Protein AF-A0A4Y2MND2-F1 (afdb_monomer_lite)

Organism: Araneus ventricosus (NCBI:txid182803)

Radius of gyration: 28.76 Å; chains: 1; bounding box: 56×26×87 Å

Secondary structure (DSSP, 8-state):
---------HHHHHHH-TT----THHHHHHHHHHHHH--SS-HHHHHHHHHHHHHHHHHHHTSPPPP-----------------------HHHHHHHHHS-GGGGGGHHHHHHHHHHTTEEE-TTS-EEE----

Foldseek 3Di:
DDDDDPPDPPVVVCVVCVCPDVLVLVVLVVVLVVLVPDPPDDPVRSVVVNVVSVVVNVCSVPPPDDPPPDPPPPPPPPCPPDPPPPDPDAPQLVVCVVVDDPVCNVVSVVVVVVLVVQQWDADPVRDTDRDDDD

Structure (mmCIF, N/CA/C/O backbone):
data_AF-A0A4Y2MND2-F1
#
_entry.id   AF-A0A4Y2MND2-F1
#
loop_
_atom_site.group_PDB
_atom_site.id
_atom_site.type_symbol
_atom_site.label_atom_id
_atom_site.label_alt_id
_atom_site.label_comp_id
_atom_site.label_asym_id
_atom_site.label_entity_id
_atom_site.label_seq_id
_atom_site.pdbx_PDB_ins_code
_atom_site.Cartn_x
_atom_site.Cartn_y
_atom_site.Cartn_z
_atom_site.occupancy
_atom_site.B_iso_or_equiv
_atom_site.auth_seq_id
_atom_site.auth_comp_id
_atom_site.auth_asym_id
_atom_site.auth_atom_id
_atom_site.pdbx_PDB_model_num
ATOM 1 N N . MET A 1 1 ? -20.596 -10.192 -11.393 1.00 38.91 1 MET A N 1
ATOM 2 C CA . MET A 1 1 ? -19.245 -10.796 -11.430 1.00 38.91 1 MET A CA 1
ATOM 3 C C . MET A 1 1 ? -18.490 -10.335 -10.190 1.00 38.91 1 MET A C 1
ATOM 5 O O . MET A 1 1 ? -18.393 -9.132 -9.988 1.00 38.91 1 MET A O 1
ATOM 9 N N . ALA A 1 2 ? -18.060 -11.253 -9.321 1.00 51.12 2 ALA A N 1
ATOM 10 C CA . ALA A 1 2 ? -17.407 -10.918 -8.052 1.00 51.12 2 ALA A CA 1
ATOM 11 C C . ALA A 1 2 ? -15.912 -10.625 -8.266 1.00 51.12 2 ALA A C 1
ATOM 13 O O . ALA A 1 2 ? -15.219 -11.390 -8.939 1.00 51.12 2 ALA A O 1
ATOM 14 N N . ARG A 1 3 ? -15.426 -9.504 -7.717 1.00 54.81 3 ARG A N 1
ATOM 15 C CA . ARG A 1 3 ? -14.010 -9.113 -7.750 1.00 54.81 3 ARG A CA 1
ATOM 16 C C . ARG A 1 3 ? -13.214 -10.112 -6.908 1.00 54.81 3 ARG A C 1
ATOM 18 O O . ARG A 1 3 ? -13.486 -10.269 -5.723 1.00 54.81 3 ARG A O 1
ATOM 25 N N . ARG A 1 4 ? -12.252 -10.802 -7.523 1.00 54.06 4 ARG A N 1
ATOM 26 C CA . ARG A 1 4 ? -11.295 -11.654 -6.811 1.00 54.06 4 ARG A CA 1
ATOM 27 C C . ARG A 1 4 ? -10.318 -10.742 -6.069 1.00 54.06 4 ARG A C 1
ATOM 29 O O . ARG A 1 4 ? -9.391 -10.225 -6.681 1.00 54.06 4 ARG A O 1
ATOM 36 N N . MET A 1 5 ? -10.558 -10.507 -4.784 1.00 58.00 5 MET A N 1
ATOM 37 C CA . MET A 1 5 ? -9.535 -9.965 -3.892 1.00 58.00 5 MET A CA 1
ATOM 38 C C . MET A 1 5 ? -8.478 -11.061 -3.731 1.00 58.00 5 MET A C 1
ATOM 40 O O . MET A 1 5 ? -8.814 -12.176 -3.331 1.00 58.00 5 MET A O 1
ATOM 44 N N . ALA A 1 6 ? -7.233 -10.794 -4.124 1.00 67.38 6 ALA A N 1
ATOM 45 C CA . ALA A 1 6 ? -6.140 -11.713 -3.843 1.00 67.38 6 ALA A CA 1
ATOM 46 C C . ALA A 1 6 ? -5.905 -11.688 -2.329 1.00 67.38 6 ALA A C 1
ATOM 48 O O . ALA A 1 6 ? -5.507 -10.660 -1.784 1.00 67.38 6 ALA A O 1
ATOM 49 N N . LEU A 1 7 ? -6.228 -12.792 -1.655 1.00 60.94 7 LEU A N 1
ATOM 50 C CA . LEU A 1 7 ? -5.952 -12.971 -0.237 1.00 60.94 7 LEU A CA 1
ATOM 51 C C . LEU A 1 7 ? -4.430 -13.099 -0.099 1.00 60.94 7 LEU A C 1
ATOM 53 O O . LEU A 1 7 ? -3.856 -14.126 -0.461 1.00 60.94 7 LEU A O 1
ATOM 57 N N . VAL A 1 8 ? -3.770 -12.016 0.309 1.00 59.28 8 VAL A N 1
ATOM 58 C CA . VAL A 1 8 ? -2.339 -12.045 0.620 1.00 59.28 8 VAL A CA 1
ATOM 59 C C . VAL A 1 8 ? -2.181 -12.827 1.927 1.00 59.28 8 VAL A C 1
ATOM 61 O O . VAL A 1 8 ? -2.870 -12.491 2.890 1.00 59.28 8 VAL A O 1
ATOM 64 N N . PRO A 1 9 ? -1.331 -13.869 1.975 1.00 65.12 9 PRO A N 1
ATOM 65 C CA . PRO A 1 9 ? -1.069 -14.606 3.207 1.00 65.12 9 PRO A CA 1
ATOM 66 C C . PRO A 1 9 ? -0.533 -13.670 4.297 1.00 65.12 9 PRO A C 1
ATOM 68 O O . PRO A 1 9 ? 0.364 -12.867 4.024 1.00 65.12 9 PRO A O 1
ATOM 71 N N . GLU A 1 10 ? -1.067 -13.784 5.516 1.00 58.56 10 GLU A N 1
ATOM 72 C CA . GLU A 1 10 ? -0.686 -12.954 6.673 1.00 58.56 10 GLU A CA 1
ATOM 73 C C . GLU A 1 10 ? 0.830 -12.946 6.904 1.00 58.56 10 GLU A C 1
ATOM 75 O O . GLU A 1 10 ? 1.406 -11.880 7.123 1.00 58.56 10 GLU A O 1
ATOM 80 N N . ASP A 1 11 ? 1.478 -14.095 6.703 1.00 57.59 11 ASP A N 1
ATOM 81 C CA . ASP A 1 11 ? 2.924 -14.303 6.845 1.00 57.59 11 ASP A CA 1
ATOM 82 C C . ASP A 1 11 ? 3.767 -13.412 5.911 1.00 57.59 11 ASP A C 1
ATOM 84 O O . ASP A 1 11 ? 4.885 -13.008 6.235 1.00 57.59 11 ASP A O 1
ATOM 88 N N . VAL A 1 12 ? 3.236 -13.076 4.729 1.00 57.19 12 VAL A N 1
ATOM 89 C CA . VAL A 1 12 ? 3.923 -12.220 3.748 1.00 57.19 12 VAL A CA 1
ATOM 90 C C . VAL A 1 12 ? 3.731 -10.747 4.099 1.00 57.19 12 VAL A C 1
ATOM 92 O O . VAL A 1 12 ? 4.669 -9.961 3.958 1.00 57.19 12 VAL A O 1
ATOM 95 N N . ALA A 1 13 ? 2.559 -10.371 4.616 1.00 56.00 13 ALA A N 1
ATOM 96 C CA . ALA A 1 13 ? 2.280 -9.004 5.049 1.00 56.00 13 ALA A CA 1
ATOM 97 C C . ALA A 1 13 ? 3.158 -8.583 6.242 1.00 56.00 13 ALA A C 1
ATOM 99 O O . ALA A 1 13 ? 3.663 -7.461 6.262 1.00 56.00 13 ALA A O 1
ATOM 100 N N . THR A 1 14 ? 3.410 -9.494 7.190 1.00 53.53 14 THR A N 1
ATOM 101 C CA . THR A 1 14 ? 4.264 -9.219 8.363 1.00 53.53 14 THR A CA 1
ATOM 102 C C . THR A 1 14 ? 5.739 -9.075 7.990 1.00 53.53 14 THR A C 1
ATOM 104 O O . THR A 1 14 ? 6.441 -8.241 8.555 1.00 53.53 14 THR A O 1
ATOM 107 N N . SER A 1 15 ? 6.218 -9.844 7.006 1.00 53.38 15 SER A N 1
ATOM 108 C CA . SER A 1 15 ? 7.620 -9.791 6.560 1.00 53.38 15 SER A CA 1
ATOM 109 C C . SER A 1 15 ? 7.999 -8.499 5.822 1.00 53.38 15 SER A C 1
ATOM 111 O O . SER A 1 15 ? 9.145 -8.061 5.906 1.00 53.38 15 SER A O 1
ATOM 113 N N . TYR A 1 16 ? 7.048 -7.866 5.126 1.00 52.34 16 TYR A N 1
ATOM 114 C CA . TYR A 1 16 ? 7.269 -6.607 4.400 1.00 52.34 16 TYR A CA 1
ATOM 115 C C . TYR A 1 16 ? 7.223 -5.366 5.302 1.00 52.34 16 TYR A C 1
ATOM 117 O O . TYR A 1 16 ? 7.812 -4.341 4.960 1.00 52.34 16 TYR A O 1
ATOM 125 N N . PHE A 1 17 ? 6.576 -5.465 6.464 1.00 48.06 17 PHE A N 1
ATOM 126 C CA . PHE A 1 17 ? 6.512 -4.410 7.474 1.00 48.06 17 PHE A CA 1
ATOM 127 C C . PHE A 1 17 ? 6.939 -4.968 8.841 1.00 48.06 17 PHE A C 1
ATOM 129 O O . PHE A 1 17 ? 6.118 -5.062 9.751 1.00 48.06 17 PHE A O 1
ATOM 136 N N . PRO A 1 18 ? 8.226 -5.323 9.026 1.00 47.19 18 PRO A N 1
ATOM 137 C CA . PRO A 1 18 ? 8.724 -5.859 10.298 1.00 47.19 18 PRO A CA 1
ATOM 138 C C . PRO A 1 18 ? 8.629 -4.842 11.446 1.00 47.19 18 PRO A C 1
ATOM 140 O O . PRO A 1 18 ? 8.719 -5.212 12.610 1.00 47.19 18 PRO A O 1
ATOM 143 N N . ASN A 1 19 ? 8.416 -3.568 11.109 1.00 47.34 19 ASN A N 1
ATOM 144 C CA . ASN A 1 19 ? 8.182 -2.472 12.032 1.00 47.34 19 ASN A CA 1
ATOM 145 C C . ASN A 1 19 ? 6.874 -1.771 11.653 1.00 47.34 19 ASN A C 1
ATOM 147 O O . ASN A 1 19 ? 6.887 -0.584 11.318 1.00 47.34 19 ASN A O 1
ATOM 151 N N . ALA A 1 20 ? 5.739 -2.479 11.662 1.00 50.31 20 ALA A N 1
ATOM 152 C CA . ALA A 1 20 ? 4.512 -1.759 11.978 1.00 50.31 20 ALA A CA 1
ATOM 153 C C . ALA A 1 20 ? 4.811 -1.059 13.313 1.00 50.31 20 ALA A C 1
ATOM 155 O O . ALA A 1 20 ? 5.185 -1.755 14.265 1.00 50.31 20 ALA A O 1
ATOM 156 N N . PRO A 1 21 ? 4.814 0.286 13.376 1.00 50.91 21 PRO A N 1
ATOM 157 C CA . PRO A 1 21 ? 4.984 0.937 14.658 1.00 50.91 21 PRO A CA 1
ATOM 158 C C . PRO A 1 21 ? 3.930 0.342 15.587 1.00 50.91 21 PRO A C 1
ATOM 160 O O . PRO A 1 21 ? 2.858 -0.059 15.129 1.00 50.91 21 PRO A O 1
ATOM 163 N N . ASP A 1 22 ? 4.237 0.263 16.875 1.00 54.12 22 ASP A N 1
ATOM 164 C CA . ASP A 1 22 ? 3.203 0.103 17.888 1.00 54.12 22 ASP A CA 1
ATOM 165 C C . ASP A 1 22 ? 2.370 1.394 17.841 1.00 54.12 22 ASP A C 1
ATOM 167 O O . ASP A 1 22 ? 2.557 2.343 18.605 1.00 54.12 22 ASP A O 1
ATOM 171 N N . THR A 1 23 ? 1.561 1.517 16.786 1.00 57.62 23 THR A N 1
ATOM 172 C CA . THR A 1 23 ? 0.543 2.528 16.613 1.00 57.62 23 THR A CA 1
ATOM 173 C C . THR A 1 23 ? -0.298 2.294 17.846 1.00 57.62 23 THR A C 1
ATOM 175 O O . THR A 1 23 ? -0.836 1.201 17.987 1.00 57.62 23 THR A O 1
ATOM 178 N N . GLY A 1 24 ? -0.341 3.236 18.790 1.00 61.62 24 GLY A N 1
ATOM 179 C CA . GLY A 1 24 ? -0.935 3.045 20.125 1.00 61.62 24 GLY A CA 1
ATOM 180 C C . GLY A 1 24 ? -2.418 2.620 20.159 1.00 61.62 24 GLY A C 1
ATOM 181 O O . GLY A 1 24 ? -3.051 2.714 21.202 1.00 61.62 24 GLY A O 1
ATOM 182 N N . GLU A 1 25 ? -2.980 2.186 19.033 1.00 68.88 25 GLU A N 1
ATOM 183 C CA . GLU A 1 25 ? -4.165 1.356 18.830 1.00 68.88 25 GLU A CA 1
ATOM 184 C C . GLU A 1 25 ? -4.263 0.216 19.846 1.00 68.88 25 GLU A C 1
ATOM 186 O O . GLU A 1 25 ? -5.253 0.166 20.570 1.00 68.88 25 GLU A O 1
ATOM 191 N N . HIS A 1 26 ? -3.234 -0.634 19.976 1.00 71.62 26 HIS A N 1
ATOM 192 C CA . HIS A 1 26 ? -3.277 -1.787 20.890 1.00 71.62 26 HIS A CA 1
ATOM 193 C C . HIS A 1 26 ? -3.415 -1.357 22.359 1.00 71.62 26 HIS A C 1
ATOM 195 O O . HIS A 1 26 ? -4.115 -1.997 23.145 1.00 71.62 26 HIS A O 1
ATOM 201 N N . ASP A 1 27 ? -2.796 -0.241 22.744 1.00 83.44 27 ASP A N 1
ATOM 202 C CA . ASP A 1 27 ? -2.950 0.327 24.086 1.00 83.44 27 ASP A CA 1
ATOM 203 C C . ASP A 1 27 ? -4.369 0.898 24.296 1.00 83.44 27 ASP A C 1
ATOM 205 O O . ASP A 1 27 ? -5.008 0.657 25.323 1.00 83.44 27 ASP A O 1
ATOM 209 N N . ILE A 1 28 ? -4.931 1.580 23.291 1.00 87.12 28 ILE A N 1
ATOM 210 C CA . ILE A 1 28 ? -6.293 2.136 23.361 1.00 87.12 28 ILE A CA 1
ATOM 211 C C . ILE A 1 28 ? -7.356 1.025 23.418 1.00 87.12 28 ILE A C 1
ATOM 213 O O . ILE A 1 28 ? -8.308 1.139 24.193 1.00 87.12 28 ILE A O 1
ATOM 217 N N . GLU A 1 29 ? -7.205 -0.056 22.651 1.00 89.38 29 GLU A N 1
ATOM 218 C CA . GLU A 1 29 ? -8.119 -1.206 22.675 1.00 89.38 29 GLU A CA 1
ATOM 219 C C . GLU A 1 29 ? -8.150 -1.870 24.052 1.00 89.38 29 GLU A C 1
ATOM 221 O O . GLU A 1 29 ? -9.225 -2.092 24.617 1.00 89.38 29 GLU A O 1
ATOM 226 N N . ASN A 1 30 ? -6.977 -2.098 24.645 1.00 89.94 30 ASN A N 1
ATOM 227 C CA . ASN A 1 30 ? -6.870 -2.644 25.994 1.00 89.94 30 ASN A CA 1
ATOM 228 C C . ASN A 1 30 ? -7.507 -1.719 27.041 1.00 89.94 30 ASN A C 1
ATOM 230 O O . ASN A 1 30 ? -8.177 -2.194 27.959 1.00 89.94 30 ASN A O 1
ATOM 234 N N . GLN A 1 31 ? -7.370 -0.397 26.896 1.00 89.44 31 GLN A N 1
ATOM 235 C CA . GLN A 1 31 ? -8.039 0.574 27.769 1.00 89.44 31 GLN A CA 1
ATOM 236 C C . GLN A 1 31 ? -9.567 0.522 27.635 1.00 89.44 31 GLN A C 1
ATOM 238 O O . GLN A 1 31 ? -10.267 0.569 28.649 1.00 89.44 31 GLN A O 1
ATOM 243 N N . ILE A 1 32 ? -10.096 0.377 26.416 1.00 91.50 32 ILE A N 1
ATOM 244 C CA . ILE A 1 32 ? -11.538 0.220 26.171 1.00 91.50 32 ILE A CA 1
ATOM 245 C C . ILE A 1 32 ? -12.050 -1.078 26.805 1.00 91.50 32 ILE A C 1
ATOM 247 O O . ILE A 1 32 ? -13.057 -1.054 27.515 1.00 91.50 32 ILE A O 1
ATOM 251 N N . LEU A 1 33 ? -11.349 -2.196 26.603 1.00 91.69 33 LEU A N 1
ATOM 252 C CA . LEU A 1 33 ? -11.712 -3.491 27.184 1.00 91.69 33 LEU A CA 1
ATOM 253 C C . LEU A 1 33 ? -11.685 -3.440 28.714 1.00 91.69 33 LEU A C 1
ATOM 255 O O . LEU A 1 33 ? -12.661 -3.814 29.367 1.00 91.69 33 LEU A O 1
ATOM 259 N N . ASN A 1 34 ? -10.621 -2.891 29.299 1.00 91.56 34 ASN A N 1
ATOM 260 C CA . ASN A 1 34 ? -10.517 -2.710 30.746 1.00 91.56 34 ASN A CA 1
ATOM 261 C C . ASN A 1 34 ? -11.656 -1.845 31.292 1.00 91.56 34 ASN A C 1
ATOM 263 O O . ASN A 1 34 ? -12.237 -2.165 32.331 1.00 91.56 34 ASN A O 1
ATOM 267 N N . LEU A 1 35 ? -12.031 -0.778 30.586 1.00 90.25 35 LEU A N 1
ATOM 268 C CA . LEU A 1 35 ? -13.150 0.070 30.977 1.00 90.25 35 LEU A CA 1
ATOM 269 C C . LEU A 1 35 ? -14.497 -0.665 30.892 1.00 90.25 35 LEU A C 1
ATOM 271 O O . LEU A 1 35 ? -15.359 -0.483 31.751 1.00 90.25 35 LEU A O 1
ATOM 275 N N . LEU A 1 36 ? -14.691 -1.520 29.885 1.00 88.94 36 LEU A N 1
ATOM 276 C CA . LEU A 1 36 ? -15.898 -2.335 29.734 1.00 88.94 36 LEU A CA 1
ATOM 277 C C . LEU A 1 36 ? -16.030 -3.381 30.845 1.00 88.94 36 LEU A C 1
ATOM 279 O O . LEU A 1 36 ? -17.130 -3.549 31.373 1.00 88.94 36 LEU A O 1
ATOM 283 N N . HIS A 1 37 ? -14.927 -4.014 31.240 1.00 87.31 37 HIS A N 1
ATOM 284 C CA . HIS A 1 37 ? -14.907 -5.036 32.287 1.00 87.31 37 HIS A CA 1
ATOM 285 C C . HIS A 1 37 ? -14.891 -4.468 33.711 1.00 87.31 37 HIS A C 1
ATOM 287 O O . HIS A 1 37 ? -15.293 -5.158 34.647 1.00 87.31 37 HIS A O 1
ATOM 293 N N . THR A 1 38 ? -14.478 -3.213 33.900 1.00 80.56 38 THR A N 1
ATOM 294 C CA . THR A 1 38 ? -14.519 -2.567 35.216 1.00 80.56 38 THR A CA 1
ATOM 295 C C . THR A 1 38 ? -15.921 -2.055 35.557 1.00 80.56 38 THR A C 1
ATOM 297 O O . THR A 1 38 ? -16.597 -1.392 34.763 1.00 80.56 38 THR A O 1
ATOM 300 N N . SER A 1 39 ? -16.353 -2.358 36.786 1.00 74.06 39 SER A N 1
ATOM 301 C CA . SER A 1 39 ? -17.632 -1.935 37.378 1.00 74.06 39 SER A CA 1
ATOM 302 C C . SER A 1 39 ? -17.504 -0.714 38.298 1.00 74.06 39 SER A C 1
ATOM 304 O O . SER A 1 39 ? -18.456 -0.354 38.979 1.00 74.06 39 SER A O 1
ATOM 306 N N . ASN A 1 40 ? -16.322 -0.093 38.362 1.00 82.62 40 ASN A N 1
ATOM 307 C CA . ASN A 1 40 ? -16.014 0.973 39.325 1.00 82.62 40 ASN A CA 1
ATOM 308 C C . ASN A 1 40 ? -16.520 2.365 38.907 1.00 82.62 40 ASN A C 1
ATOM 310 O O . ASN A 1 40 ? -16.391 3.316 39.674 1.00 82.62 40 ASN A O 1
ATOM 314 N N . TYR A 1 41 ? -17.077 2.503 37.704 1.00 83.44 41 TYR A N 1
ATOM 315 C CA . TYR A 1 41 ? -17.563 3.772 37.167 1.00 83.44 41 TYR A CA 1
ATOM 316 C C . TYR A 1 41 ? -19.087 3.766 37.069 1.00 83.44 41 TYR A C 1
ATOM 318 O O . TYR A 1 41 ? -19.682 2.745 36.730 1.00 83.44 41 TYR A O 1
ATOM 326 N N . SER A 1 42 ? -19.716 4.918 37.320 1.00 90.31 42 SER A N 1
ATOM 327 C CA . SER A 1 42 ? -21.124 5.118 36.971 1.00 90.31 42 SER A CA 1
ATOM 328 C C . SER A 1 42 ? -21.307 5.068 35.453 1.00 90.31 42 SER A C 1
ATOM 330 O O . SER A 1 42 ? -20.392 5.420 34.704 1.00 90.31 42 SER A O 1
ATOM 332 N N . ASP A 1 43 ? -22.494 4.673 34.990 1.00 89.00 43 ASP A N 1
ATOM 333 C CA . ASP A 1 43 ? -22.770 4.503 33.557 1.00 89.00 43 ASP A CA 1
ATOM 334 C C . ASP A 1 43 ? -22.484 5.774 32.741 1.00 89.00 43 ASP A C 1
ATOM 336 O O . ASP A 1 43 ? -21.890 5.700 31.667 1.00 89.00 43 ASP A O 1
ATOM 340 N N . ASP A 1 44 ? -22.815 6.953 33.278 1.00 91.62 44 ASP A N 1
ATOM 341 C CA . ASP A 1 44 ? -22.531 8.243 32.631 1.00 91.62 44 ASP A CA 1
ATOM 342 C C . ASP A 1 44 ? -21.020 8.528 32.527 1.00 91.62 44 ASP A C 1
ATOM 344 O O . ASP A 1 44 ? -20.528 8.971 31.487 1.00 91.62 44 ASP A O 1
ATOM 348 N N . ALA A 1 45 ? -20.248 8.223 33.576 1.00 89.88 45 ALA A N 1
ATOM 349 C CA . ALA A 1 45 ? -18.794 8.381 33.554 1.00 89.88 45 ALA A CA 1
ATOM 350 C C . ALA A 1 45 ? -18.137 7.395 32.575 1.00 89.88 45 ALA A C 1
ATOM 352 O O . ALA A 1 45 ? -17.239 7.771 31.816 1.00 89.88 45 ALA A O 1
ATOM 353 N N . LYS A 1 46 ? -18.631 6.153 32.544 1.00 91.69 46 LYS A N 1
ATOM 354 C CA . LYS A 1 46 ? -18.186 5.114 31.614 1.00 91.69 46 LYS A CA 1
ATOM 355 C C . LYS A 1 46 ? -18.480 5.507 30.167 1.00 91.69 46 LYS A C 1
ATOM 357 O O . LYS A 1 46 ? -17.593 5.405 29.326 1.00 91.69 46 LYS A O 1
ATOM 362 N N . ALA A 1 47 ? -19.672 6.032 29.886 1.00 90.88 47 ALA A N 1
ATOM 363 C CA . ALA A 1 47 ? -20.050 6.516 28.561 1.00 90.88 47 ALA A CA 1
ATOM 364 C C . ALA A 1 47 ? -19.168 7.685 28.091 1.00 90.88 47 ALA A C 1
ATOM 366 O O . ALA A 1 47 ? -18.717 7.696 26.945 1.00 90.88 47 ALA A O 1
ATOM 367 N N . LYS A 1 48 ? -18.860 8.645 28.975 1.00 93.62 48 LYS A N 1
ATOM 368 C CA . LYS A 1 48 ? -17.956 9.767 28.663 1.00 93.62 48 LYS A CA 1
ATOM 369 C C . LYS A 1 48 ? -16.544 9.296 28.334 1.00 93.62 48 LYS A C 1
ATOM 371 O O . LYS A 1 48 ? -15.969 9.743 27.342 1.00 93.62 48 LYS A O 1
ATOM 376 N N . LEU A 1 49 ? -15.999 8.387 29.140 1.00 93.06 49 LEU A N 1
ATOM 377 C CA . LEU A 1 49 ? -14.645 7.880 28.943 1.00 93.06 49 LEU A CA 1
ATOM 378 C C . LEU A 1 49 ? -14.554 6.982 27.697 1.00 93.06 49 LEU A C 1
ATOM 380 O O . LEU A 1 49 ? -13.624 7.134 26.909 1.00 93.06 49 LEU A O 1
ATOM 384 N N . LEU A 1 50 ? -15.563 6.139 27.446 1.00 92.88 50 LEU A N 1
ATOM 385 C CA . LEU A 1 50 ? -15.674 5.372 26.201 1.00 92.88 50 LEU A CA 1
ATOM 386 C C . LEU A 1 50 ? -15.752 6.288 24.979 1.00 92.88 50 LEU A C 1
ATOM 388 O O . LEU A 1 50 ? -15.043 6.054 24.009 1.00 92.88 50 LEU A O 1
ATOM 392 N N . SER A 1 51 ? -16.558 7.352 25.026 1.00 93.25 51 SER A N 1
ATOM 393 C CA . SER A 1 51 ? -16.667 8.316 23.923 1.00 93.25 51 SER A CA 1
ATOM 394 C C . SER A 1 51 ? -15.311 8.945 23.581 1.00 93.25 51 SER A C 1
ATOM 396 O O . SER A 1 51 ? -14.927 9.005 22.412 1.00 93.25 51 SER A O 1
ATOM 398 N N . GLN A 1 52 ? -14.530 9.329 24.596 1.00 93.75 52 GLN A N 1
ATOM 399 C C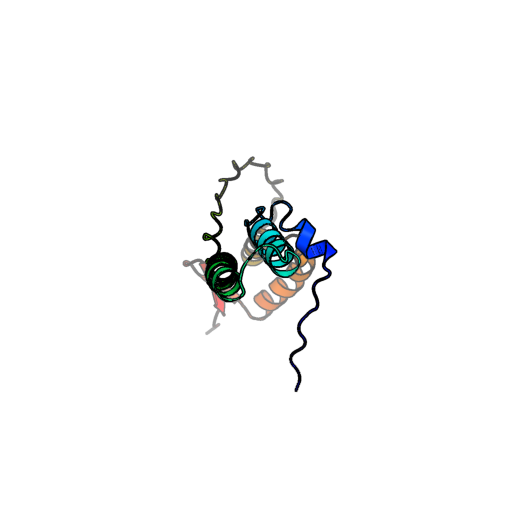A . GLN A 1 52 ? -13.175 9.852 24.399 1.00 93.75 52 GLN A CA 1
ATOM 400 C C . GLN A 1 52 ? -12.220 8.812 23.803 1.00 93.75 52 GLN A C 1
ATOM 402 O O . GLN A 1 52 ? -11.485 9.128 22.866 1.00 93.75 52 GLN A O 1
ATOM 407 N N . LEU A 1 53 ? -12.232 7.580 24.320 1.00 92.25 53 LEU A N 1
ATOM 408 C CA . LEU A 1 53 ? -11.358 6.509 23.841 1.00 92.25 53 LEU A CA 1
ATOM 409 C C . LEU A 1 53 ? -11.702 6.084 22.409 1.00 92.25 53 LEU A C 1
ATOM 411 O O . LEU A 1 53 ? -10.797 5.926 21.599 1.00 92.25 53 LEU A O 1
ATOM 415 N N . ILE A 1 54 ? -12.988 5.988 22.065 1.00 91.56 54 ILE A N 1
ATOM 416 C CA . ILE A 1 54 ? -13.453 5.668 20.708 1.00 91.56 54 ILE A CA 1
ATOM 417 C C . ILE A 1 54 ? -13.042 6.768 19.726 1.00 91.56 54 ILE A C 1
ATOM 419 O O . ILE A 1 54 ? -12.533 6.468 18.648 1.00 91.56 54 ILE A O 1
ATOM 423 N N . LEU A 1 55 ? -13.201 8.042 20.098 1.00 90.06 55 LEU A N 1
ATOM 424 C CA . LEU A 1 55 ? -12.739 9.163 19.273 1.00 90.06 55 LEU A CA 1
ATOM 425 C C . LEU A 1 55 ? -11.222 9.126 19.061 1.00 90.06 55 LEU A C 1
ATOM 427 O O . LEU A 1 55 ? -10.747 9.399 17.959 1.00 90.06 55 LEU A O 1
ATOM 431 N N . LYS A 1 56 ? -10.456 8.784 20.102 1.00 87.69 56 LYS A N 1
ATOM 432 C CA . LYS A 1 56 ? -9.001 8.628 20.006 1.00 87.69 56 LYS A CA 1
ATOM 433 C C . LYS A 1 56 ? -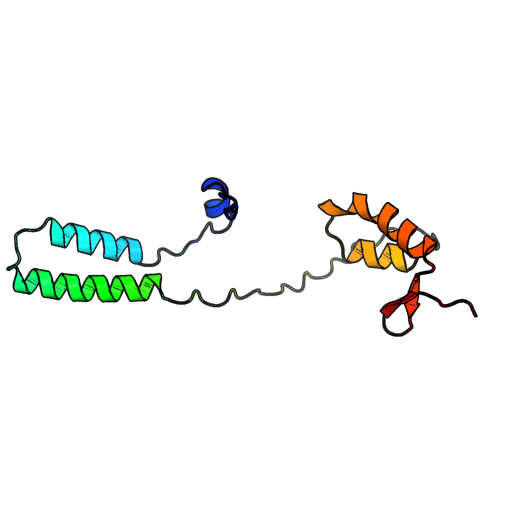8.637 7.459 19.088 1.00 87.69 56 LYS A C 1
ATOM 435 O O . LYS A 1 56 ? -7.828 7.646 18.190 1.00 87.69 56 LYS A O 1
ATOM 440 N N . TYR A 1 57 ? -9.281 6.308 19.254 1.00 87.94 57 TYR A N 1
ATOM 441 C CA . TYR A 1 57 ? -9.084 5.115 18.428 1.00 87.94 57 TYR A CA 1
ATOM 442 C C . TYR A 1 57 ? -9.353 5.395 16.944 1.00 87.94 57 TYR A C 1
ATOM 444 O O . TYR A 1 57 ? -8.516 5.122 16.089 1.00 87.94 57 TYR A O 1
ATOM 452 N N . GLN A 1 58 ? -10.473 6.057 16.641 1.00 86.75 58 GLN A N 1
ATOM 453 C CA . GLN A 1 58 ? -10.807 6.459 15.276 1.00 86.75 58 GLN A CA 1
ATOM 454 C C . GLN A 1 58 ? -9.781 7.416 14.673 1.00 86.75 58 GLN A C 1
ATOM 456 O O . GLN A 1 58 ? -9.530 7.336 13.474 1.00 86.75 58 GLN A O 1
ATOM 461 N N . ARG A 1 59 ? -9.199 8.329 15.458 1.00 85.00 59 ARG A N 1
ATOM 462 C CA . ARG A 1 59 ? -8.141 9.211 14.945 1.00 85.00 59 ARG A CA 1
ATOM 463 C C . ARG A 1 59 ? -6.894 8.436 14.564 1.00 85.00 59 ARG A C 1
ATOM 465 O O . ARG A 1 59 ? -6.336 8.752 13.529 1.00 85.00 59 ARG A O 1
ATOM 472 N N . VAL A 1 60 ? -6.497 7.461 15.377 1.00 82.81 60 VAL A N 1
ATOM 473 C CA . VAL A 1 60 ? -5.283 6.677 15.133 1.00 82.81 60 VAL A CA 1
ATOM 474 C C . VAL A 1 60 ? -5.451 5.790 13.894 1.00 82.81 60 VAL A C 1
ATOM 476 O O . VAL A 1 60 ? -4.621 5.855 12.999 1.00 82.81 60 VAL A O 1
ATOM 479 N N . ILE A 1 61 ? -6.578 5.079 13.761 1.00 79.81 61 ILE A N 1
ATOM 480 C CA . ILE A 1 61 ? -6.833 4.224 12.584 1.00 79.81 61 ILE A CA 1
ATOM 481 C C . ILE A 1 61 ? -6.962 5.032 11.291 1.00 79.81 61 ILE A C 1
ATOM 483 O O . ILE A 1 61 ? -6.553 4.587 10.220 1.00 79.81 61 ILE A O 1
ATOM 487 N N . ASN A 1 62 ? -7.591 6.207 11.367 1.00 78.25 62 ASN A N 1
ATOM 488 C CA . ASN A 1 62 ? -7.784 7.064 10.198 1.00 78.25 62 ASN A CA 1
ATOM 489 C C . ASN A 1 62 ? -6.621 8.041 9.993 1.00 78.25 62 ASN A C 1
ATOM 491 O O . ASN A 1 62 ? -6.726 8.922 9.134 1.00 78.25 62 ASN A O 1
ATOM 495 N N . GLU A 1 63 ? -5.541 7.933 10.773 1.00 74.75 63 GLU A N 1
ATOM 496 C CA . GLU A 1 63 ? -4.372 8.771 10.573 1.00 74.75 63 GLU A CA 1
ATOM 497 C C . GLU A 1 63 ? -3.721 8.369 9.244 1.00 74.75 63 GLU A C 1
ATOM 499 O O . GLU A 1 63 ? -3.345 7.207 9.058 1.00 74.75 63 GLU A O 1
ATOM 504 N N . PRO A 1 64 ? -3.624 9.292 8.268 1.00 69.62 64 PRO A N 1
ATOM 505 C CA . PRO A 1 64 ? -2.988 8.972 7.006 1.00 69.62 64 PRO A CA 1
ATOM 506 C C . PRO A 1 64 ? -1.535 8.611 7.296 1.00 69.62 64 PRO A C 1
ATOM 508 O O . PRO A 1 64 ? -0.792 9.425 7.848 1.00 69.62 64 PRO A O 1
ATOM 511 N N . GLN A 1 65 ? -1.137 7.391 6.922 1.00 67.81 65 GLN A N 1
ATOM 512 C CA . GLN A 1 65 ? 0.243 6.961 7.096 1.00 67.81 65 GLN A CA 1
ATOM 513 C C . GLN A 1 65 ? 1.174 8.007 6.474 1.00 67.81 65 GLN A C 1
ATOM 515 O O . GLN A 1 65 ? 0.918 8.459 5.347 1.00 67.81 65 GLN A O 1
ATOM 520 N N . PRO A 1 66 ? 2.232 8.426 7.194 1.00 69.44 66 PRO A N 1
ATOM 521 C CA . PRO A 1 66 ? 3.164 9.397 6.660 1.00 69.44 66 PRO A CA 1
ATOM 522 C C . PRO A 1 66 ? 3.692 8.875 5.321 1.00 69.44 66 PRO A C 1
ATOM 524 O O . PRO A 1 66 ? 3.966 7.677 5.197 1.00 69.44 66 PRO A O 1
ATOM 527 N N . PRO A 1 67 ? 3.818 9.746 4.304 1.00 72.06 67 PRO A N 1
ATOM 528 C CA . PRO A 1 67 ? 4.277 9.320 2.995 1.00 72.06 67 PRO A CA 1
ATOM 529 C C . PRO A 1 67 ? 5.620 8.615 3.149 1.00 72.06 67 PRO A C 1
ATOM 531 O O . PRO A 1 67 ? 6.530 9.139 3.801 1.00 72.06 67 PRO A O 1
ATOM 534 N N . LEU A 1 68 ? 5.718 7.419 2.564 1.00 66.75 68 LEU A N 1
ATOM 535 C CA . LEU A 1 68 ? 6.924 6.605 2.596 1.00 66.75 68 LEU A CA 1
ATOM 536 C C . LEU A 1 68 ? 8.088 7.455 2.071 1.00 66.75 68 LEU A C 1
ATOM 538 O O . LEU A 1 68 ? 8.148 7.784 0.883 1.00 66.75 68 LEU A O 1
ATOM 542 N N . ARG A 1 69 ? 8.999 7.852 2.964 1.00 63.44 69 ARG A N 1
ATOM 543 C CA . ARG A 1 69 ? 10.213 8.566 2.572 1.00 63.44 69 ARG A CA 1
ATOM 544 C C . ARG A 1 69 ? 11.153 7.547 1.951 1.00 63.44 69 ARG A C 1
A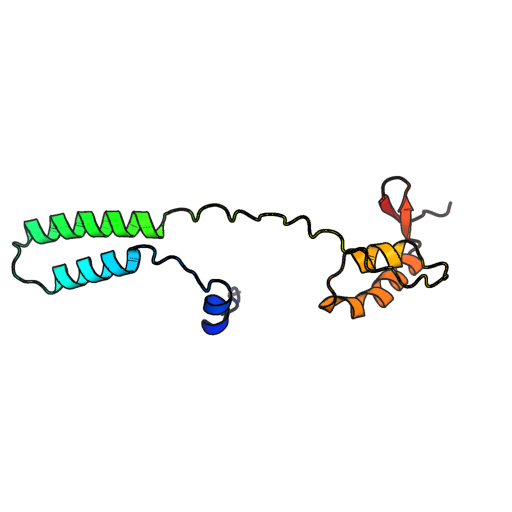TOM 546 O O . ARG A 1 69 ? 11.900 6.876 2.653 1.00 63.44 69 ARG A O 1
ATOM 553 N N . VAL A 1 70 ? 11.084 7.415 0.633 1.00 65.31 70 VAL A N 1
ATOM 554 C CA . VAL A 1 70 ? 12.114 6.711 -0.123 1.00 65.31 70 VAL A CA 1
ATOM 555 C C . VAL A 1 70 ? 13.361 7.587 -0.129 1.00 65.31 70 VAL A C 1
ATOM 557 O O . VAL A 1 70 ? 13.434 8.596 -0.827 1.00 65.31 70 VAL A O 1
ATOM 560 N N . THR A 1 71 ? 14.343 7.237 0.696 1.00 63.78 71 THR A N 1
ATOM 561 C CA . THR A 1 71 ? 15.705 7.706 0.468 1.00 63.78 71 THR A CA 1
ATOM 562 C C . THR A 1 71 ? 16.176 6.959 -0.767 1.00 63.78 71 THR A C 1
ATOM 564 O O . THR A 1 71 ? 16.360 5.743 -0.724 1.00 63.78 71 THR A O 1
ATOM 567 N N . ILE A 1 72 ? 16.304 7.660 -1.893 1.00 60.06 72 ILE A N 1
ATOM 568 C CA . ILE A 1 72 ? 17.093 7.139 -3.001 1.00 60.06 72 ILE A CA 1
ATOM 569 C C . ILE A 1 72 ? 18.517 7.177 -2.464 1.00 60.06 72 ILE A C 1
ATOM 571 O O . ILE A 1 72 ? 19.167 8.221 -2.481 1.00 60.06 72 ILE A O 1
ATOM 575 N N . GLU A 1 73 ? 18.971 6.070 -1.881 1.00 53.28 73 GLU A N 1
ATOM 576 C CA . GLU A 1 73 ? 20.399 5.841 -1.816 1.00 53.28 73 GLU A CA 1
ATOM 577 C C . GLU A 1 73 ? 20.836 5.873 -3.276 1.00 53.28 73 GLU A C 1
ATOM 579 O O . GLU A 1 73 ? 20.499 4.976 -4.055 1.00 53.28 73 GLU A O 1
ATOM 584 N N . GLU A 1 74 ? 21.517 6.955 -3.668 1.00 52.44 74 GLU A N 1
ATOM 585 C CA . GLU A 1 74 ? 22.501 6.876 -4.733 1.00 52.44 74 GLU A CA 1
ATOM 586 C C . GLU A 1 74 ? 23.396 5.725 -4.307 1.00 52.44 74 GLU A C 1
ATOM 588 O O . GLU A 1 74 ? 24.319 5.873 -3.502 1.00 52.44 74 GLU A O 1
ATOM 593 N N . SER A 1 75 ? 23.031 4.530 -4.768 1.00 47.03 75 SER A N 1
ATOM 594 C CA . SER A 1 75 ? 23.918 3.400 -4.790 1.00 47.03 75 SER A CA 1
ATOM 595 C C . SER A 1 75 ? 25.119 3.978 -5.487 1.00 47.03 75 SER A C 1
ATOM 597 O O . SER A 1 75 ? 25.041 4.295 -6.674 1.00 47.03 75 SER A O 1
ATOM 599 N N . LYS A 1 76 ? 26.181 4.228 -4.712 1.00 45.53 76 LYS A N 1
ATOM 600 C CA . LYS A 1 76 ? 27.509 4.434 -5.253 1.00 45.53 76 LYS A CA 1
ATOM 601 C C . LYS A 1 76 ? 27.595 3.377 -6.325 1.00 45.53 76 LYS A C 1
ATOM 603 O O . LYS A 1 76 ? 27.539 2.190 -5.996 1.00 45.53 76 LYS A O 1
ATOM 608 N N . GLU A 1 77 ? 27.609 3.823 -7.572 1.00 48.09 77 GLU A N 1
ATOM 609 C CA . GLU A 1 77 ? 27.940 2.997 -8.704 1.00 48.09 77 GLU A CA 1
ATOM 610 C C . GLU A 1 77 ? 29.309 2.437 -8.333 1.00 48.09 77 GLU A C 1
ATOM 612 O O . GLU A 1 77 ? 30.356 3.053 -8.532 1.00 48.09 77 GLU A O 1
ATOM 617 N N . GLN A 1 78 ? 29.317 1.268 -7.691 1.00 40.81 78 GLN A N 1
ATOM 618 C CA . GLN A 1 78 ? 30.382 0.334 -7.900 1.00 40.81 78 GLN A CA 1
ATOM 619 C C . GLN A 1 78 ? 30.273 0.104 -9.389 1.00 40.81 78 GLN A C 1
ATOM 621 O O . GLN A 1 78 ? 29.388 -0.607 -9.862 1.00 40.81 78 GLN A O 1
ATOM 626 N N . ALA A 1 79 ? 31.122 0.832 -10.109 1.00 40.31 79 ALA A N 1
ATOM 627 C CA . ALA A 1 79 ? 31.583 0.490 -11.424 1.00 40.31 79 ALA A CA 1
ATOM 628 C C . ALA A 1 79 ? 32.075 -0.959 -11.335 1.00 40.31 79 ALA A C 1
ATOM 630 O O . ALA A 1 79 ? 33.261 -1.234 -11.178 1.00 40.31 79 ALA A O 1
ATOM 631 N N . GLN A 1 80 ? 31.136 -1.903 -11.353 1.00 39.16 80 GLN A N 1
ATOM 632 C CA . GLN A 1 80 ? 31.399 -3.227 -11.843 1.00 39.16 80 GLN A CA 1
ATOM 633 C C . GLN A 1 80 ? 31.748 -2.974 -13.293 1.00 39.16 80 GLN A C 1
ATOM 635 O O . GLN A 1 80 ? 30.891 -2.609 -14.099 1.00 39.16 80 GLN A O 1
ATOM 640 N N . GLU A 1 81 ? 33.047 -3.053 -13.566 1.00 41.22 81 GLU A N 1
ATOM 641 C CA . GLU A 1 81 ? 33.577 -3.215 -14.903 1.00 41.22 81 GLU A CA 1
ATOM 642 C C . GLU A 1 81 ? 32.647 -4.159 -15.654 1.00 41.22 81 GLU A C 1
ATOM 644 O O . GLU A 1 81 ? 32.588 -5.364 -15.402 1.00 41.22 81 GLU A O 1
ATOM 649 N N . SER A 1 82 ? 31.879 -3.569 -16.567 1.00 37.38 82 SER A N 1
ATOM 650 C CA . SER A 1 82 ? 31.219 -4.296 -17.629 1.00 37.38 82 SER A CA 1
ATOM 651 C C . SER A 1 82 ? 32.265 -5.232 -18.229 1.00 37.38 82 SER A C 1
ATOM 653 O O . SER A 1 82 ? 33.329 -4.731 -18.630 1.00 37.38 82 SER A O 1
ATOM 655 N N . PRO A 1 83 ? 32.017 -6.548 -18.348 1.00 35.81 83 PRO A N 1
ATOM 656 C CA . PRO A 1 83 ? 32.816 -7.320 -19.270 1.00 35.81 83 PRO A CA 1
ATOM 657 C C . PRO A 1 83 ? 32.596 -6.649 -20.623 1.00 35.81 83 PRO A C 1
ATOM 659 O O . PRO A 1 83 ? 31.469 -6.534 -21.101 1.00 35.81 83 PRO A O 1
ATOM 662 N N . LYS A 1 84 ? 33.673 -6.101 -21.188 1.00 44.75 84 LYS A N 1
ATOM 663 C CA . LYS A 1 84 ? 33.692 -5.580 -22.550 1.00 44.75 84 LYS A CA 1
ATOM 664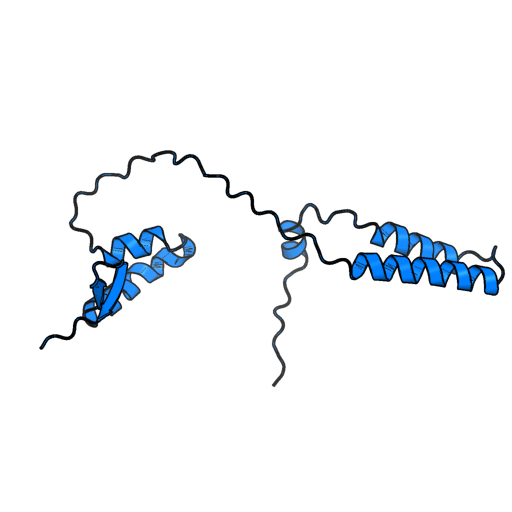 C C . LYS A 1 84 ? 33.459 -6.772 -23.483 1.00 44.75 84 LYS A C 1
ATOM 666 O O . LYS A 1 84 ? 34.414 -7.320 -24.028 1.00 44.75 84 LYS A O 1
ATOM 671 N N . SER A 1 85 ? 32.211 -7.214 -23.646 1.00 40.31 85 SER A N 1
ATOM 672 C CA . SER A 1 85 ? 31.827 -8.017 -24.799 1.00 40.31 85 SER A CA 1
ATOM 673 C C . SER A 1 85 ? 31.742 -7.049 -25.965 1.00 40.31 85 SER A C 1
ATOM 675 O O . SER A 1 85 ? 30.780 -6.314 -26.165 1.00 40.31 85 SER A O 1
ATOM 677 N N . ASN A 1 86 ? 32.836 -7.001 -26.715 1.00 42.47 86 ASN A N 1
ATOM 678 C CA . ASN A 1 86 ? 32.862 -6.428 -28.045 1.00 42.47 86 ASN A CA 1
ATOM 679 C C . ASN A 1 86 ? 31.875 -7.224 -28.900 1.00 42.47 86 ASN A C 1
ATOM 681 O O . ASN A 1 86 ? 32.214 -8.254 -29.475 1.00 42.47 86 ASN A O 1
ATOM 685 N N . THR A 1 87 ? 30.625 -6.801 -28.936 1.00 46.34 87 THR A N 1
ATOM 686 C CA . THR A 1 87 ? 29.644 -7.254 -29.910 1.00 46.34 87 THR A CA 1
ATOM 687 C C . THR A 1 87 ? 28.755 -6.060 -30.182 1.00 46.34 87 THR A C 1
ATOM 689 O O . THR A 1 87 ? 28.408 -5.303 -29.280 1.00 46.34 87 THR A O 1
ATOM 692 N N . THR A 1 88 ? 28.477 -5.825 -31.455 1.00 51.44 88 THR A N 1
ATOM 693 C CA . THR A 1 88 ? 27.537 -4.824 -31.948 1.00 51.44 88 THR A CA 1
ATOM 694 C C . THR A 1 88 ? 26.139 -5.197 -31.453 1.00 51.44 88 THR A C 1
ATOM 696 O O . THR A 1 88 ? 25.345 -5.772 -32.186 1.00 51.44 88 THR A O 1
ATOM 699 N N . GLU A 1 89 ? 25.874 -4.996 -30.165 1.00 62.09 89 GLU A N 1
ATOM 700 C CA . GLU A 1 89 ? 24.609 -5.370 -29.552 1.00 62.09 89 GLU A CA 1
ATOM 701 C C . GLU A 1 89 ? 23.565 -4.316 -29.904 1.00 62.09 89 GLU A C 1
ATOM 703 O O . GLU A 1 89 ? 23.789 -3.113 -29.735 1.00 62.09 89 GLU A O 1
ATOM 708 N N . ASP A 1 90 ? 22.435 -4.785 -30.435 1.00 72.56 90 ASP A N 1
ATOM 709 C CA . ASP A 1 90 ? 21.303 -3.958 -30.836 1.00 72.56 90 ASP A CA 1
ATOM 710 C C . ASP A 1 90 ? 20.983 -2.920 -29.741 1.00 72.56 90 ASP A C 1
ATOM 712 O O . ASP A 1 90 ? 20.788 -3.290 -28.575 1.00 72.56 90 ASP A O 1
ATOM 716 N N . PRO A 1 91 ? 20.855 -1.622 -30.074 1.00 79.69 91 PRO A N 1
ATOM 717 C CA . PRO A 1 91 ? 20.593 -0.579 -29.078 1.00 79.69 91 PRO A CA 1
ATOM 718 C C . PRO A 1 91 ? 19.264 -0.806 -28.336 1.00 79.69 91 PRO A C 1
ATOM 720 O O . PRO A 1 91 ? 19.091 -0.385 -27.194 1.00 79.69 91 PRO A O 1
ATOM 723 N N . ILE A 1 92 ? 18.319 -1.514 -28.962 1.00 83.12 92 ILE A N 1
ATOM 724 C CA . ILE A 1 92 ? 17.059 -1.955 -28.350 1.00 83.12 92 ILE A CA 1
ATOM 725 C C . ILE A 1 92 ? 17.312 -3.006 -27.266 1.00 83.12 92 ILE A C 1
ATOM 727 O O . ILE A 1 92 ? 16.773 -2.881 -26.168 1.00 83.12 92 ILE A O 1
ATOM 731 N N . LEU A 1 93 ? 18.157 -4.001 -27.538 1.00 85.38 93 LEU A N 1
ATOM 732 C CA . LEU A 1 93 ? 18.482 -5.066 -26.591 1.00 85.38 93 LEU A CA 1
ATOM 733 C C . LEU A 1 93 ? 19.140 -4.491 -25.333 1.00 85.38 93 LEU A C 1
ATOM 735 O O . LEU A 1 93 ? 18.677 -4.750 -24.223 1.00 85.38 93 LEU A O 1
ATOM 739 N N . ARG A 1 94 ? 20.160 -3.644 -25.513 1.00 85.56 94 ARG A N 1
ATOM 740 C CA . ARG A 1 94 ? 20.900 -3.029 -24.404 1.00 85.56 94 ARG A CA 1
ATOM 741 C C . ARG A 1 94 ? 19.993 -2.214 -23.483 1.00 85.56 94 ARG A C 1
ATOM 743 O O . ARG A 1 94 ? 20.049 -2.386 -22.268 1.00 85.56 94 ARG A O 1
ATOM 750 N N . ASN A 1 95 ? 19.135 -1.369 -24.056 1.00 82.62 95 ASN A N 1
ATOM 751 C CA . ASN A 1 95 ? 18.226 -0.524 -23.279 1.00 82.62 95 ASN A CA 1
ATOM 752 C C . ASN A 1 95 ? 17.172 -1.340 -22.520 1.00 82.62 95 ASN A C 1
ATOM 754 O O . ASN A 1 95 ? 16.835 -1.014 -21.387 1.00 82.62 95 ASN A O 1
ATOM 758 N N . ILE A 1 96 ? 16.669 -2.428 -23.105 1.00 84.56 96 ILE A N 1
ATOM 759 C CA . ILE A 1 96 ? 15.690 -3.274 -22.415 1.00 84.56 96 ILE A CA 1
ATOM 760 C C . ILE A 1 96 ? 16.351 -4.028 -21.251 1.00 84.56 96 ILE A C 1
ATOM 762 O O . ILE A 1 96 ? 15.753 -4.127 -20.183 1.00 84.56 96 ILE A O 1
ATOM 766 N N . ILE A 1 97 ? 17.587 -4.512 -21.411 1.00 86.06 97 ILE A N 1
ATOM 767 C CA . ILE A 1 97 ? 18.305 -5.241 -20.351 1.00 86.06 97 ILE A CA 1
ATOM 768 C C . ILE A 1 97 ? 18.527 -4.374 -19.107 1.00 86.06 97 ILE A C 1
ATOM 770 O O . ILE A 1 97 ? 18.327 -4.862 -17.998 1.00 86.06 97 ILE A O 1
ATOM 774 N N . ILE A 1 98 ? 18.892 -3.097 -19.270 1.00 84.19 98 ILE A N 1
ATOM 775 C CA . ILE A 1 98 ? 19.154 -2.199 -18.130 1.00 84.19 98 ILE A CA 1
ATOM 776 C C . ILE A 1 98 ? 17.880 -1.773 -17.386 1.00 84.19 98 ILE A C 1
ATOM 778 O O . ILE A 1 98 ? 17.950 -1.419 -16.214 1.00 84.19 98 ILE A O 1
ATOM 782 N N . SER A 1 99 ? 16.718 -1.790 -18.046 1.00 82.69 99 SER A N 1
ATOM 783 C CA . SER A 1 99 ? 15.448 -1.343 -17.453 1.00 82.69 99 SER A CA 1
ATOM 784 C C . SER A 1 99 ? 14.612 -2.474 -16.854 1.00 82.69 99 SER A C 1
ATOM 786 O O . SER A 1 99 ? 13.677 -2.212 -16.098 1.00 82.69 99 SER A O 1
ATOM 788 N N . VAL A 1 100 ? 14.895 -3.730 -17.207 1.00 82.81 100 VAL A N 1
ATOM 789 C CA . VAL A 1 100 ? 14.057 -4.877 -16.842 1.00 82.81 100 VAL A CA 1
ATOM 790 C C . VAL A 1 100 ? 14.675 -5.659 -15.673 1.00 82.81 100 VAL A C 1
ATOM 792 O O . VAL A 1 100 ? 15.819 -6.102 -15.773 1.00 82.81 100 VAL A O 1
ATOM 795 N N . PRO A 1 101 ? 13.923 -5.915 -14.580 1.00 87.69 101 PRO A N 1
ATOM 796 C CA . PRO A 1 101 ? 14.406 -6.733 -13.468 1.00 87.69 101 PRO A CA 1
ATOM 797 C C . PRO A 1 101 ? 14.795 -8.154 -13.903 1.00 87.69 101 PRO A C 1
ATOM 799 O O . PRO A 1 101 ? 14.151 -8.742 -14.776 1.00 87.69 101 PRO A O 1
ATOM 802 N N . ALA A 1 102 ? 15.783 -8.750 -13.224 1.00 83.81 102 ALA A N 1
ATOM 803 C CA . ALA A 1 102 ? 16.347 -10.068 -13.553 1.00 83.81 102 ALA A CA 1
ATOM 804 C C . ALA A 1 102 ? 15.284 -11.169 -13.772 1.00 83.81 102 ALA A C 1
ATOM 806 O O . ALA A 1 102 ? 15.377 -11.961 -14.709 1.00 83.81 102 ALA A O 1
ATOM 807 N N . ASN A 1 103 ? 14.209 -11.154 -12.976 1.00 88.25 103 ASN A N 1
ATOM 808 C CA . ASN A 1 103 ? 13.098 -12.117 -13.031 1.00 88.25 103 ASN A CA 1
ATOM 809 C C . ASN A 1 103 ? 12.371 -12.161 -14.393 1.00 88.25 103 ASN A C 1
ATOM 811 O O . ASN A 1 103 ? 11.708 -13.150 -14.723 1.00 88.25 103 ASN A O 1
ATOM 815 N N . PHE A 1 104 ? 12.490 -11.093 -15.184 1.00 85.31 104 PHE A N 1
ATOM 816 C CA . PHE A 1 104 ? 11.833 -10.925 -16.477 1.00 85.31 104 PHE A CA 1
ATOM 817 C C . PHE A 1 104 ? 12.800 -11.000 -17.668 1.00 85.31 104 PHE A C 1
ATOM 819 O O . PHE A 1 104 ? 12.351 -10.898 -18.809 1.00 85.31 104 PHE A O 1
ATOM 826 N N . GLN A 1 105 ? 14.096 -11.260 -17.449 1.00 86.25 105 GLN A N 1
ATOM 827 C CA . GLN A 1 105 ? 15.091 -11.325 -18.532 1.00 86.25 105 GLN A CA 1
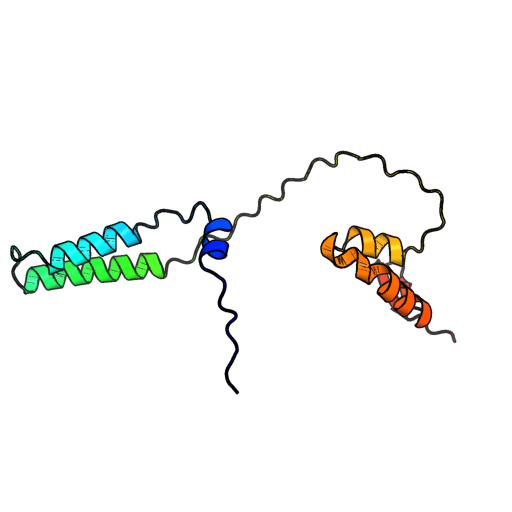ATOM 828 C C . GLN A 1 105 ? 14.760 -12.368 -19.608 1.00 86.25 105 GLN A C 1
ATOM 830 O O . GLN A 1 105 ? 15.010 -12.142 -20.790 1.00 86.25 105 GLN A O 1
ATOM 835 N N . LYS A 1 106 ? 14.098 -13.469 -19.232 1.00 88.56 106 LYS A N 1
ATOM 836 C CA . LYS A 1 106 ? 13.620 -14.505 -20.168 1.00 88.56 106 LYS A CA 1
ATOM 837 C C . LYS A 1 106 ? 12.680 -13.980 -21.263 1.00 88.56 106 LYS A C 1
ATOM 839 O O . LYS A 1 106 ? 12.526 -14.625 -22.294 1.00 88.56 106 LYS A O 1
ATOM 844 N N . PHE A 1 107 ? 12.043 -12.829 -21.045 1.00 88.31 107 PHE A N 1
ATOM 845 C CA . PHE A 1 107 ? 11.139 -12.206 -22.011 1.00 88.31 107 PHE A CA 1
ATOM 846 C C . PHE A 1 107 ? 11.842 -11.213 -22.943 1.00 88.31 107 PHE A C 1
ATOM 848 O O . PHE A 1 107 ? 11.236 -10.778 -23.916 1.00 88.31 107 PHE A O 1
ATOM 855 N N . ILE A 1 108 ? 13.108 -10.867 -22.697 1.00 88.88 108 ILE A N 1
ATOM 856 C CA . ILE A 1 108 ? 13.833 -9.874 -23.497 1.00 88.88 108 ILE A CA 1
ATOM 857 C C . ILE A 1 108 ? 14.045 -10.348 -24.944 1.00 88.88 108 ILE A C 1
ATOM 859 O O . ILE A 1 108 ? 13.643 -9.609 -25.846 1.00 88.88 108 ILE A O 1
ATOM 863 N N . PRO A 1 109 ? 14.572 -11.564 -25.211 1.00 89.12 109 PRO A N 1
ATOM 864 C CA . PRO A 1 109 ? 14.765 -12.026 -26.586 1.00 89.12 109 PRO A CA 1
ATOM 865 C C . PRO A 1 109 ? 13.490 -11.975 -27.454 1.00 89.12 109 PRO A C 1
ATOM 867 O O . PRO A 1 109 ? 13.538 -11.353 -28.518 1.00 89.12 109 PRO A O 1
ATOM 870 N N . PRO A 1 110 ? 12.323 -12.506 -27.018 1.00 89.56 110 PRO A N 1
ATOM 871 C CA . PRO A 1 110 ? 11.112 -12.460 -27.842 1.00 89.56 110 PRO A CA 1
ATOM 872 C C . PRO A 1 110 ? 10.522 -11.048 -27.997 1.00 89.56 110 PRO A C 1
ATOM 874 O O . PRO A 1 110 ? 9.798 -10.788 -28.960 1.00 89.56 110 PRO A O 1
ATOM 877 N N . ILE A 1 111 ? 10.798 -10.121 -27.072 1.00 89.00 111 ILE A N 1
ATOM 878 C CA . ILE A 1 111 ? 10.395 -8.714 -27.217 1.00 89.00 111 ILE A CA 1
ATOM 879 C C . ILE A 1 111 ? 11.234 -8.045 -28.307 1.00 89.00 111 ILE A C 1
ATOM 881 O O . ILE A 1 111 ? 10.668 -7.453 -29.225 1.00 89.00 111 ILE A O 1
ATOM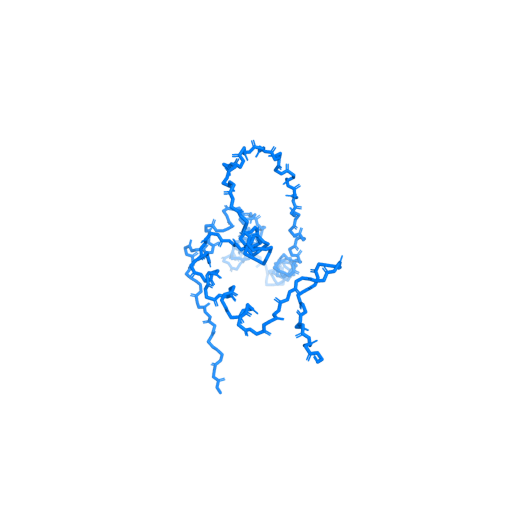 885 N N . VAL A 1 112 ? 12.561 -8.174 -28.239 1.00 88.50 112 VAL A N 1
ATOM 886 C CA . VAL A 1 112 ? 13.486 -7.577 -29.216 1.00 88.50 112 VAL A CA 1
ATOM 887 C C . VAL A 1 112 ? 13.205 -8.108 -30.620 1.00 88.50 112 VAL A C 1
ATOM 889 O O . VAL A 1 112 ? 13.071 -7.325 -31.558 1.00 88.50 112 VAL A O 1
ATOM 892 N N . GLU A 1 113 ? 12.990 -9.416 -30.756 1.00 88.81 113 GLU A N 1
ATOM 893 C CA . GLU A 1 113 ? 12.624 -10.042 -32.027 1.00 88.81 113 GLU A CA 1
ATOM 894 C C . GLU A 1 113 ? 11.346 -9.431 -32.626 1.00 88.81 113 GLU A C 1
ATOM 896 O O . GLU A 1 113 ? 11.308 -9.075 -33.809 1.00 88.81 113 GLU A O 1
ATOM 901 N N . LYS A 1 114 ? 10.300 -9.225 -31.811 1.00 90.69 114 LYS A N 1
ATOM 902 C CA . LYS A 1 114 ? 9.051 -8.593 -32.266 1.00 90.69 114 LYS A CA 1
ATOM 903 C C . LYS A 1 114 ? 9.233 -7.134 -32.680 1.00 90.69 114 LYS A C 1
ATOM 905 O O . LYS A 1 114 ? 8.577 -6.697 -33.630 1.00 90.69 114 LYS A O 1
ATOM 910 N N . LEU A 1 115 ? 10.080 -6.384 -31.979 1.00 88.75 115 LEU A N 1
ATOM 911 C CA . LEU A 1 115 ? 10.368 -4.983 -32.294 1.00 88.75 115 LEU A CA 1
ATOM 912 C C . LEU A 1 115 ? 11.141 -4.863 -33.612 1.00 88.75 115 LEU A C 1
ATOM 914 O O . LEU A 1 115 ? 10.726 -4.105 -34.493 1.00 88.75 115 LEU A O 1
ATOM 918 N N . ASN A 1 116 ? 12.168 -5.695 -33.795 1.00 85.81 116 ASN A N 1
ATOM 919 C CA . ASN A 1 116 ? 12.963 -5.757 -35.020 1.00 85.81 116 ASN A CA 1
ATOM 920 C C . ASN A 1 116 ? 12.108 -6.197 -36.221 1.00 85.81 116 ASN A C 1
ATOM 922 O O . ASN A 1 116 ? 12.112 -5.538 -37.262 1.00 85.81 116 ASN A O 1
ATOM 926 N N . THR A 1 117 ? 11.274 -7.231 -36.055 1.00 88.19 117 THR A N 1
ATOM 927 C CA . THR A 1 117 ? 10.348 -7.714 -37.102 1.00 88.19 117 THR A CA 1
ATOM 928 C C . THR A 1 117 ? 9.398 -6.616 -37.584 1.00 88.19 117 THR A C 1
ATOM 930 O O . THR A 1 117 ? 9.060 -6.537 -38.763 1.00 88.19 117 THR A O 1
ATOM 933 N N . ARG A 1 118 ? 8.960 -5.735 -36.679 1.00 87.81 118 ARG A N 1
ATOM 934 C CA . ARG A 1 118 ? 8.047 -4.629 -36.997 1.00 87.81 118 ARG A CA 1
ATOM 935 C C . ARG A 1 118 ? 8.766 -3.338 -37.405 1.00 87.81 118 ARG A C 1
ATOM 937 O O . ARG A 1 118 ? 8.084 -2.334 -37.605 1.00 87.81 118 ARG A O 1
ATOM 944 N N . SER A 1 119 ? 10.093 -3.378 -37.566 1.00 86.81 119 SER A N 1
ATOM 945 C CA . SER A 1 119 ? 10.945 -2.237 -37.935 1.00 86.81 119 SER A CA 1
ATOM 946 C C . SER A 1 119 ? 10.843 -1.062 -36.956 1.00 86.81 119 SER A C 1
ATOM 948 O O . SER A 1 119 ? 10.746 0.092 -37.369 1.00 86.81 119 SER A O 1
ATOM 950 N N . TYR A 1 120 ? 10.818 -1.351 -35.654 1.00 87.69 120 TYR A N 1
ATOM 951 C CA . TYR A 1 120 ? 10.974 -0.317 -34.631 1.00 87.69 120 TYR A CA 1
ATOM 952 C C . TYR A 1 120 ? 12.449 0.035 -34.440 1.00 87.69 120 TYR A C 1
ATOM 954 O O . TYR A 1 120 ? 13.301 -0.847 -34.443 1.00 87.69 120 TYR A O 1
ATOM 962 N N . SER A 1 121 ? 12.736 1.317 -34.231 1.00 86.56 121 SER A N 1
ATOM 963 C CA . SER A 1 121 ? 14.055 1.819 -33.852 1.00 86.56 121 SER A CA 1
ATOM 964 C C . SER A 1 121 ? 13.932 2.963 -32.851 1.00 86.56 121 SER A C 1
ATOM 966 O O . SER A 1 121 ? 12.887 3.609 -32.744 1.00 86.56 121 SER A O 1
ATOM 968 N N . TRP A 1 122 ? 15.011 3.237 -32.125 1.00 83.94 122 TRP A N 1
ATOM 969 C CA . TRP A 1 122 ? 15.117 4.448 -31.317 1.00 83.94 122 TRP A CA 1
ATOM 970 C C . TRP A 1 122 ? 15.295 5.673 -32.219 1.00 83.94 122 TRP A C 1
ATOM 972 O O . TRP A 1 122 ? 16.042 5.612 -33.197 1.00 83.94 122 TRP A O 1
ATOM 982 N N . ASN A 1 123 ? 14.605 6.769 -31.909 1.00 84.62 123 ASN A N 1
ATOM 983 C CA . ASN A 1 123 ? 14.884 8.078 -32.498 1.00 84.62 123 ASN A CA 1
ATOM 984 C C . ASN A 1 123 ? 15.955 8.832 -31.685 1.00 84.62 123 ASN A C 1
ATOM 986 O O . ASN A 1 123 ? 16.395 8.381 -30.628 1.00 84.62 123 ASN A O 1
ATOM 990 N N . GLU A 1 124 ? 16.334 10.019 -32.153 1.00 83.00 124 GLU A N 1
ATOM 991 C CA . GLU A 1 124 ? 17.304 10.900 -31.483 1.00 83.00 124 GLU A CA 1
ATOM 992 C C . GLU A 1 124 ? 16.848 11.384 -30.096 1.00 83.00 124 GLU A C 1
ATOM 994 O O . GLU A 1 124 ? 17.641 11.926 -29.334 1.00 83.00 124 GLU A O 1
ATOM 999 N N . HIS A 1 125 ? 15.568 11.213 -29.763 1.00 82.50 125 HIS A N 1
ATOM 1000 C CA . HIS A 1 125 ? 14.974 11.627 -28.492 1.00 82.50 125 HIS A CA 1
ATOM 1001 C C . HIS A 1 125 ? 14.806 10.449 -27.520 1.00 82.50 125 HIS A C 1
ATOM 1003 O O . HIS A 1 125 ? 14.213 10.611 -26.458 1.00 82.50 125 HIS A O 1
ATOM 1009 N N . GLY A 1 126 ? 15.314 9.260 -27.868 1.00 80.25 126 GLY A N 1
ATOM 1010 C CA . GLY A 1 126 ? 15.208 8.070 -27.024 1.00 80.25 126 GLY A CA 1
ATOM 1011 C C . GLY A 1 126 ? 13.808 7.452 -26.993 1.00 80.25 126 GLY A C 1
ATOM 1012 O O . GLY A 1 126 ? 13.473 6.736 -26.057 1.00 80.25 126 GLY A O 1
ATOM 1013 N N . GLU A 1 127 ? 12.980 7.697 -28.007 1.00 84.50 127 GLU A N 1
ATOM 1014 C CA . GLU A 1 127 ? 11.652 7.104 -28.162 1.00 84.50 127 GLU A CA 1
ATOM 1015 C C . GLU A 1 127 ? 11.672 5.974 -29.194 1.00 84.50 127 GLU A C 1
ATOM 1017 O O . GLU A 1 127 ? 12.285 6.089 -30.260 1.00 84.50 127 GLU A O 1
ATOM 1022 N N . LEU A 1 128 ? 10.955 4.887 -28.910 1.00 86.81 128 LEU A N 1
ATOM 1023 C CA . LEU A 1 128 ? 10.851 3.754 -29.821 1.00 86.81 128 LEU A CA 1
ATOM 1024 C C . LEU A 1 128 ? 9.780 4.035 -30.886 1.00 86.81 128 LEU A C 1
ATOM 1026 O O . LEU A 1 128 ? 8.581 4.029 -30.596 1.00 86.81 128 LEU A O 1
ATOM 1030 N N . ARG A 1 129 ? 10.192 4.266 -32.134 1.00 85.69 129 ARG A N 1
ATOM 1031 C CA . ARG A 1 129 ? 9.292 4.594 -33.249 1.00 85.69 129 ARG A CA 1
ATOM 1032 C C . ARG A 1 129 ? 9.370 3.548 -34.348 1.00 85.69 129 ARG A C 1
ATOM 1034 O O . ARG A 1 129 ? 10.413 2.957 -34.600 1.00 85.69 129 ARG A O 1
ATOM 1041 N N . LYS A 1 130 ? 8.240 3.319 -35.016 1.00 87.12 130 LYS A N 1
ATOM 1042 C CA . LYS A 1 130 ? 8.193 2.465 -36.201 1.00 87.12 130 LYS A CA 1
ATOM 1043 C C . LYS A 1 130 ? 8.767 3.239 -37.384 1.00 87.12 130 LYS A C 1
ATOM 1045 O O . LYS A 1 130 ? 8.241 4.298 -37.722 1.00 87.12 130 LYS A O 1
ATOM 1050 N N . ILE A 1 131 ? 9.796 2.701 -38.027 1.00 81.31 131 ILE A N 1
ATOM 1051 C CA . ILE A 1 131 ? 10.325 3.260 -39.268 1.00 81.31 131 ILE A CA 1
ATOM 1052 C C . ILE A 1 131 ? 9.286 2.992 -40.365 1.00 81.31 131 ILE A C 1
ATOM 1054 O O . ILE A 1 131 ? 9.073 1.847 -40.772 1.00 81.31 131 ILE A O 1
ATOM 1058 N N . MET A 1 132 ? 8.606 4.039 -40.835 1.00 72.06 132 MET A N 1
ATOM 1059 C CA . MET A 1 132 ? 7.863 3.974 -42.094 1.00 72.06 132 MET A CA 1
ATOM 1060 C C . MET A 1 132 ? 8.890 3.971 -43.225 1.00 72.06 132 MET A C 1
ATOM 1062 O O . MET A 1 132 ? 9.546 4.979 -43.466 1.00 72.06 132 MET A O 1
ATOM 1066 N N . LYS A 1 133 ? 9.060 2.829 -43.894 1.00 62.44 133 LYS A N 1
ATOM 1067 C CA . LYS A 1 133 ? 9.743 2.802 -45.190 1.00 62.44 133 LYS A CA 1
ATOM 1068 C C . LYS A 1 133 ? 8.797 3.452 -46.207 1.00 62.44 133 LYS A C 1
ATOM 1070 O O . LYS A 1 133 ? 7.694 2.935 -46.385 1.00 62.44 133 LYS A O 1
ATOM 1075 N N . LEU A 1 134 ? 9.195 4.601 -46.765 1.00 52.31 134 LEU A N 1
ATOM 1076 C CA . LEU A 1 134 ? 8.601 5.153 -47.989 1.00 52.31 134 LEU A CA 1
ATOM 1077 C C . LEU A 1 134 ? 8.957 4.268 -49.187 1.00 52.31 134 LEU A C 1
ATOM 1079 O O . LEU A 1 134 ? 10.081 3.713 -49.180 1.00 52.31 134 LEU A O 1
#

Sequence (134 aa):
MARRMALVPEDVATSYFPNAPDTGEHDIENQILNLLHTSNYSDDAKAKLLSQLILKYQRVINEPQPPLRVTIEESKEQAQESPKSNTTEDPILRNIIISVPANFQKFIPPIVEKLNTRSYSWNEHGELRKIMKL

pLDDT: mean 73.51, std 17.25, range [35.81, 93.75]